Protein AF-A0A3C0C4X3-F1 (afdb_monomer_lite)

Radius of gyration: 11.67 Å; chains: 1; bounding box: 32×19×32 Å

Foldseek 3Di:
DDDAAEDEFEQLLDDVNLVVVVVCVVVRHQYEYEYQVPPGDPVSCVVVPPVPSYHYDHDDPPDDD

Sequence (65 aa):
MKPARSALITGGAGFIGSHMADELIADGWEVAVLDNLETGKRENLEHLRGDPRLTFVEGDVSDKD

Secondary structure (DSSP, 8-state):
-PPPPEEEEETTTSHHHHHHHHHHHHTT-EEEEEE--SS--GGGGGGGTT-TTEEEEE--TT---

Structure (mmCIF, N/CA/C/O backbone):
data_AF-A0A3C0C4X3-F1
#
_entry.id   AF-A0A3C0C4X3-F1
#
loop_
_atom_site.group_PDB
_atom_site.id
_atom_site.type_symbol
_atom_site.label_atom_id
_atom_site.label_alt_id
_atom_site.label_comp_id
_atom_site.label_asym_id
_atom_site.label_entity_id
_atom_site.label_seq_id
_atom_site.pdbx_PDB_ins_code
_atom_site.Cartn_x
_atom_site.Cartn_y
_atom_site.Cartn_z
_atom_site.occupancy
_atom_site.B_iso_or_equiv
_atom_site.auth_seq_id
_atom_site.auth_comp_id
_atom_site.auth_asym_id
_atom_site.auth_atom_id
_atom_site.pdbx_PDB_model_num
ATOM 1 N N . MET A 1 1 ? -17.445 -3.709 23.032 1.00 55.19 1 MET A N 1
ATOM 2 C CA . MET A 1 1 ? -17.097 -3.290 21.657 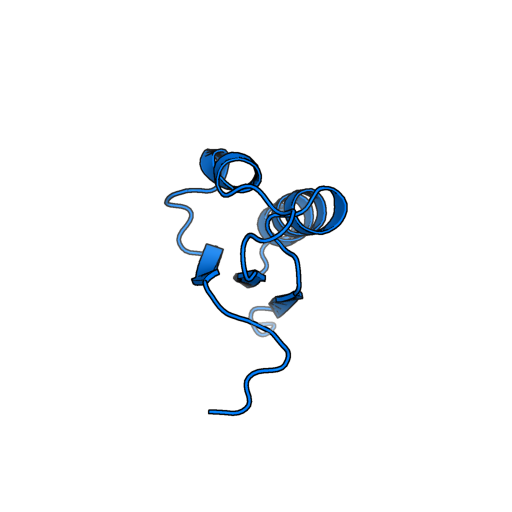1.00 55.19 1 MET A CA 1
ATOM 3 C C . MET A 1 1 ? -15.972 -4.200 21.185 1.00 55.19 1 MET A C 1
ATOM 5 O O . MET A 1 1 ? -15.054 -4.405 21.969 1.00 55.19 1 MET A O 1
ATOM 9 N N . LYS A 1 2 ? -16.068 -4.835 20.009 1.00 56.97 2 LYS A N 1
ATOM 10 C CA . LYS A 1 2 ? -14.922 -5.586 19.460 1.00 56.97 2 LYS A CA 1
ATOM 11 C C . LYS A 1 2 ? -13.859 -4.570 19.005 1.00 56.97 2 LYS A C 1
ATOM 13 O O . LYS A 1 2 ? -14.267 -3.510 18.531 1.00 56.97 2 LYS A O 1
ATOM 18 N N . PRO A 1 3 ? -12.555 -4.841 19.179 1.00 67.44 3 PRO A N 1
ATOM 19 C CA . PRO A 1 3 ? -11.518 -3.941 18.685 1.00 67.44 3 PRO A CA 1
ATOM 20 C C . PRO A 1 3 ? -11.626 -3.799 17.162 1.00 67.44 3 PRO A C 1
ATOM 22 O O . PRO A 1 3 ? -12.003 -4.757 16.478 1.00 67.44 3 PRO A O 1
ATOM 25 N N . ALA A 1 4 ? -11.323 -2.603 16.651 1.00 76.94 4 ALA A N 1
ATOM 26 C CA . ALA A 1 4 ? -11.143 -2.391 15.220 1.00 76.94 4 ALA A CA 1
ATOM 27 C C . ALA A 1 4 ? -10.036 -3.332 14.724 1.00 76.94 4 ALA A C 1
ATOM 29 O O . ALA A 1 4 ? -9.041 -3.554 15.418 1.00 76.94 4 ALA A O 1
ATOM 30 N N . ARG A 1 5 ? -10.261 -3.961 13.570 1.00 95.50 5 ARG A N 1
ATOM 31 C CA . ARG A 1 5 ? -9.326 -4.926 12.989 1.00 95.50 5 ARG A CA 1
ATOM 32 C C . ARG A 1 5 ? -8.422 -4.185 12.010 1.00 95.50 5 ARG A C 1
ATOM 34 O O . ARG A 1 5 ? -8.927 -3.407 11.205 1.00 95.50 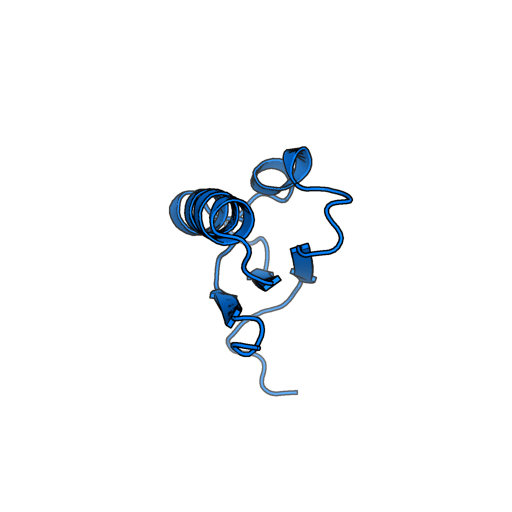5 ARG A O 1
ATOM 41 N N . SER A 1 6 ? -7.117 -4.424 12.095 1.00 97.12 6 SER A N 1
ATOM 42 C CA . SER A 1 6 ? -6.116 -3.800 11.231 1.00 97.12 6 SER A CA 1
ATOM 43 C C . SER A 1 6 ? -5.364 -4.841 10.405 1.00 97.12 6 SER A C 1
ATOM 45 O O . SER A 1 6 ? -5.143 -5.968 10.855 1.00 97.12 6 SER A O 1
ATOM 47 N N . ALA A 1 7 ? -4.995 -4.465 9.183 1.00 98.19 7 ALA A N 1
ATOM 48 C CA . ALA A 1 7 ? -4.235 -5.291 8.255 1.00 98.19 7 ALA A CA 1
ATOM 49 C C . ALA A 1 7 ? -3.087 -4.492 7.624 1.00 98.19 7 ALA A C 1
ATOM 51 O O . ALA A 1 7 ? -3.253 -3.327 7.267 1.00 98.19 7 ALA A O 1
ATOM 52 N N . LEU A 1 8 ? -1.933 -5.144 7.464 1.00 98.25 8 LEU A N 1
ATOM 53 C CA . LEU A 1 8 ? -0.811 -4.662 6.661 1.00 98.25 8 LEU A CA 1
ATOM 54 C C . LEU A 1 8 ? -0.728 -5.511 5.392 1.00 98.25 8 LEU A C 1
ATOM 56 O O . LEU A 1 8 ? -0.657 -6.737 5.477 1.00 98.25 8 LEU A O 1
ATOM 60 N N . ILE A 1 9 ? -0.707 -4.859 4.236 1.00 98.56 9 ILE A N 1
ATOM 61 C CA . ILE A 1 9 ? -0.549 -5.494 2.929 1.00 98.56 9 ILE A CA 1
ATOM 62 C C . ILE A 1 9 ? 0.787 -5.040 2.348 1.00 98.56 9 ILE A C 1
ATOM 64 O O . ILE A 1 9 ? 0.970 -3.861 2.049 1.00 98.56 9 ILE A O 1
ATOM 68 N N . THR A 1 10 ? 1.716 -5.974 2.168 1.00 98.12 10 THR A N 1
ATOM 69 C CA . THR A 1 10 ? 2.935 -5.736 1.389 1.00 98.12 10 THR A CA 1
ATOM 70 C C . THR A 1 10 ? 2.654 -6.010 -0.087 1.00 98.12 10 THR A C 1
ATOM 72 O O . THR A 1 10 ? 1.904 -6.928 -0.421 1.00 98.12 10 THR A O 1
ATOM 75 N N . GLY A 1 11 ? 3.207 -5.194 -0.986 1.00 97.94 11 GLY A N 1
ATOM 76 C CA . GLY A 1 11 ? 2.862 -5.274 -2.409 1.00 97.94 11 GLY A CA 1
ATOM 77 C C . GLY A 1 11 ? 1.420 -4.824 -2.700 1.00 97.94 11 GLY A C 1
ATOM 78 O O . GLY A 1 11 ? 0.778 -5.323 -3.630 1.00 97.94 11 GLY A O 1
ATOM 79 N N . GLY A 1 12 ? 0.866 -3.941 -1.859 1.00 97.88 12 GLY A N 1
ATOM 80 C CA . GLY A 1 12 ? -0.542 -3.537 -1.917 1.00 97.88 12 GLY A CA 1
ATOM 81 C C . GLY A 1 12 ? -0.921 -2.675 -3.125 1.00 97.88 12 GLY A C 1
ATOM 82 O O . GLY A 1 12 ? -2.103 -2.562 -3.426 1.00 97.88 12 GLY A O 1
ATOM 83 N N . ALA A 1 13 ? 0.045 -2.106 -3.848 1.00 98.38 13 ALA A N 1
ATOM 84 C CA . ALA A 1 13 ? -0.193 -1.437 -5.127 1.00 98.38 13 ALA A CA 1
ATOM 85 C C . ALA A 1 13 ? -0.100 -2.406 -6.326 1.00 98.38 13 ALA A C 1
ATOM 87 O O . ALA A 1 13 ? -0.275 -1.990 -7.474 1.00 98.38 13 ALA A O 1
ATOM 88 N N . GLY A 1 14 ? 0.176 -3.695 -6.097 1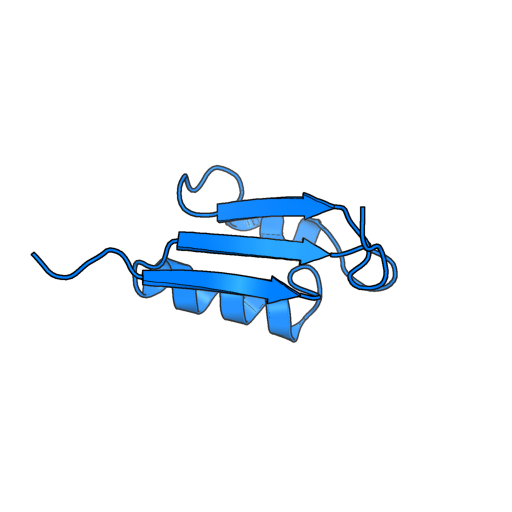.00 98.19 14 GLY A N 1
ATOM 89 C CA . GLY A 1 14 ? 0.092 -4.760 -7.099 1.00 98.19 14 GLY A CA 1
ATOM 90 C C . GLY A 1 14 ? -1.335 -5.283 -7.314 1.00 98.19 14 GLY A C 1
ATOM 91 O O . GLY A 1 14 ? -2.260 -4.921 -6.594 1.00 98.19 14 GLY A O 1
ATOM 92 N N . PHE A 1 15 ? -1.516 -6.183 -8.291 1.00 97.44 15 PHE A N 1
ATOM 93 C CA . PHE A 1 15 ? -2.843 -6.695 -8.678 1.00 97.44 15 PHE A CA 1
ATOM 94 C C . PHE A 1 15 ? -3.602 -7.357 -7.518 1.00 97.44 15 PHE A C 1
ATOM 96 O O . PHE A 1 15 ? -4.743 -7.004 -7.251 1.00 97.44 15 PHE A O 1
ATOM 103 N N . ILE A 1 16 ? -2.984 -8.308 -6.815 1.00 98.06 16 ILE A N 1
ATOM 104 C CA . ILE A 1 16 ? -3.651 -9.018 -5.709 1.00 98.06 16 ILE A CA 1
ATOM 105 C C . ILE A 1 16 ? -3.822 -8.088 -4.506 1.00 98.06 16 ILE A C 1
ATOM 107 O O . ILE A 1 16 ? -4.896 -8.029 -3.913 1.00 98.06 16 ILE A O 1
ATOM 111 N N . GLY A 1 17 ? -2.766 -7.349 -4.167 1.00 98.19 17 GLY A N 1
ATOM 112 C CA . GLY A 1 17 ? -2.737 -6.490 -2.992 1.00 98.19 17 GLY A CA 1
ATOM 113 C C . GLY A 1 17 ? -3.803 -5.393 -3.017 1.00 98.19 17 GLY A C 1
ATOM 114 O O . GLY A 1 17 ? -4.448 -5.166 -1.995 1.00 98.19 17 GLY A O 1
ATOM 115 N N . SER A 1 18 ? -4.060 -4.782 -4.178 1.00 98.31 18 SER A N 1
ATOM 116 C CA . SER A 1 18 ? -5.062 -3.718 -4.291 1.00 98.31 18 SER A CA 1
ATOM 117 C C . SER A 1 18 ? -6.487 -4.237 -4.093 1.00 98.31 18 SER A C 1
ATOM 119 O O . SER A 1 18 ? -7.264 -3.633 -3.363 1.00 98.31 18 SER A O 1
ATOM 121 N N . HIS A 1 19 ? -6.810 -5.408 -4.652 1.00 98.44 19 HIS A N 1
ATOM 122 C CA . HIS A 1 19 ? -8.121 -6.037 -4.455 1.00 98.44 19 HIS A CA 1
ATOM 123 C C . HIS A 1 19 ? -8.306 -6.512 -3.008 1.00 98.44 19 HIS A C 1
ATOM 125 O O . HIS A 1 19 ? -9.404 -6.446 -2.465 1.00 98.44 19 HIS A O 1
ATOM 131 N N . MET A 1 20 ? -7.236 -6.966 -2.346 1.00 98.44 20 MET A N 1
ATOM 132 C CA . MET A 1 20 ? -7.303 -7.274 -0.915 1.00 98.44 20 MET A CA 1
ATOM 133 C C . MET A 1 20 ? -7.579 -6.024 -0.073 1.00 98.44 20 MET A C 1
ATOM 135 O O . MET A 1 20 ? -8.319 -6.113 0.905 1.00 98.44 20 MET A O 1
ATOM 139 N N . ALA A 1 21 ? -7.005 -4.873 -0.439 1.00 98.38 21 ALA A N 1
ATOM 140 C CA . ALA A 1 21 ? -7.291 -3.609 0.236 1.00 98.38 21 ALA A CA 1
ATOM 141 C C . ALA A 1 21 ? -8.773 -3.225 0.098 1.00 98.38 21 ALA A C 1
ATOM 143 O O . ALA A 1 21 ? -9.388 -2.857 1.099 1.00 98.38 21 ALA A O 1
ATOM 144 N N . ASP A 1 22 ? -9.352 -3.388 -1.097 1.00 98.06 22 ASP A N 1
ATOM 145 C CA . ASP A 1 22 ? -10.777 -3.146 -1.356 1.00 98.06 22 ASP A CA 1
ATOM 146 C C . ASP A 1 22 ? -11.676 -3.978 -0.436 1.00 98.06 22 ASP A C 1
ATOM 148 O O . ASP A 1 22 ? -12.513 -3.430 0.286 1.00 98.06 22 ASP A O 1
ATOM 152 N N . GLU A 1 23 ? -11.466 -5.296 -0.416 1.00 98.25 23 GLU A N 1
ATOM 153 C CA . GLU A 1 23 ? -12.280 -6.228 0.369 1.00 98.25 23 GLU A CA 1
ATOM 154 C C . GLU A 1 23 ? -12.156 -5.967 1.877 1.00 98.25 23 GLU A C 1
ATOM 156 O O . GLU A 1 23 ? -13.152 -5.927 2.598 1.00 98.25 23 GLU A O 1
ATOM 161 N N . LEU A 1 24 ? -10.942 -5.716 2.376 1.00 97.94 24 LEU A N 1
ATOM 162 C CA . LEU A 1 24 ? -10.723 -5.454 3.800 1.00 97.94 24 LEU A CA 1
ATOM 163 C C . LEU A 1 24 ? -11.357 -4.129 4.248 1.00 97.94 24 LEU A C 1
ATOM 165 O O . LEU A 1 24 ? -11.968 -4.068 5.319 1.00 97.94 24 LEU A O 1
ATOM 169 N N . ILE A 1 25 ? -11.263 -3.076 3.433 1.00 97.25 25 ILE A N 1
ATOM 170 C CA . ILE A 1 25 ? -11.921 -1.794 3.716 1.00 97.25 25 ILE A CA 1
ATOM 171 C C . ILE A 1 25 ? -13.446 -1.945 3.669 1.00 97.25 25 ILE A C 1
ATOM 173 O O . ILE A 1 25 ? -14.141 -1.401 4.540 1.00 97.25 25 ILE A O 1
ATOM 177 N N . ALA A 1 26 ? -13.984 -2.699 2.707 1.00 96.81 26 ALA A N 1
ATOM 178 C CA . ALA A 1 26 ? -15.412 -3.011 2.636 1.00 96.81 26 ALA A CA 1
ATOM 179 C C . ALA A 1 26 ? -15.897 -3.764 3.891 1.00 96.81 26 ALA A C 1
ATOM 181 O O . ALA A 1 26 ? -16.954 -3.440 4.436 1.00 96.81 26 ALA A O 1
ATOM 182 N N . ASP A 1 27 ? -15.069 -4.662 4.427 1.00 96.44 27 ASP A N 1
ATOM 183 C CA . ASP A 1 27 ? -15.307 -5.402 5.673 1.00 96.44 27 ASP A CA 1
ATOM 184 C C . ASP A 1 27 ? -15.095 -4.574 6.959 1.00 96.44 27 ASP A C 1
ATOM 186 O O . 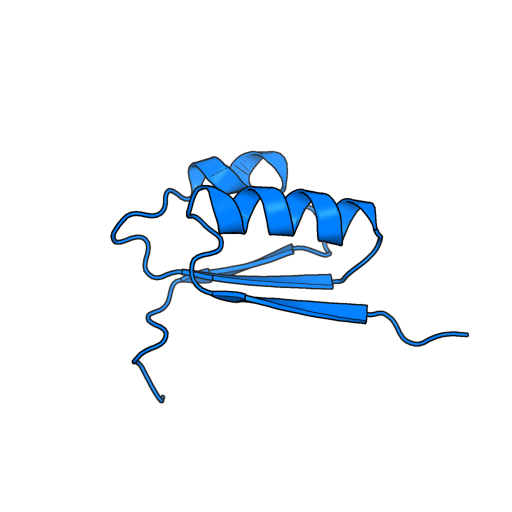ASP A 1 27 ? -15.258 -5.079 8.079 1.00 96.44 27 ASP A O 1
ATOM 190 N N . GLY A 1 28 ? -14.742 -3.293 6.826 1.00 95.56 28 GLY A N 1
ATOM 191 C CA . GLY A 1 28 ? -14.597 -2.359 7.942 1.00 95.56 28 GLY A CA 1
ATOM 192 C C . GLY A 1 28 ? -13.248 -2.424 8.658 1.00 95.56 28 GLY A C 1
ATOM 193 O O . GLY A 1 28 ? -13.171 -2.022 9.821 1.00 95.56 28 GLY A O 1
ATOM 194 N N . TRP A 1 29 ? -12.204 -2.934 8.003 1.00 97.62 29 TRP A N 1
ATOM 195 C CA . TRP A 1 29 ? -10.842 -2.926 8.535 1.00 97.62 29 TRP A CA 1
ATOM 196 C C . TRP A 1 29 ? -10.146 -1.587 8.287 1.00 97.62 29 TRP A C 1
ATOM 198 O O . TRP A 1 29 ? -1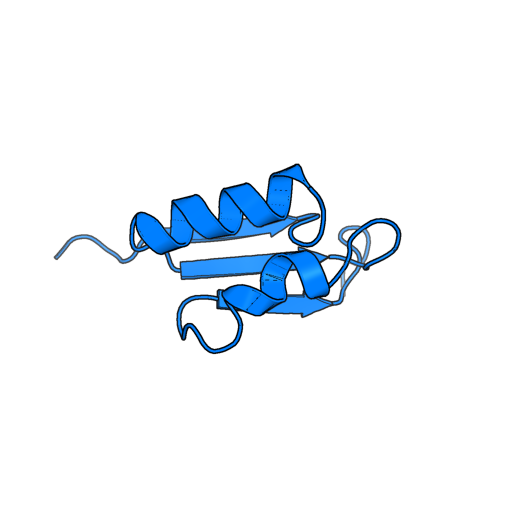0.467 -0.859 7.347 1.00 97.62 29 TRP A O 1
ATOM 208 N N . GLU A 1 30 ? -9.154 -1.297 9.124 1.00 97.81 30 GLU A N 1
ATOM 209 C CA . GLU A 1 30 ? -8.102 -0.327 8.821 1.00 97.81 30 GLU A CA 1
ATOM 210 C C . GLU A 1 30 ? -6.988 -1.037 8.046 1.00 97.81 30 GLU A C 1
ATOM 212 O O . GLU A 1 30 ? -6.524 -2.108 8.448 1.00 97.81 30 GLU A O 1
ATOM 217 N N . VAL A 1 31 ? -6.563 -0.464 6.924 1.00 98.25 31 VAL A N 1
ATOM 218 C CA . VAL A 1 31 ? -5.614 -1.086 6.000 1.00 98.25 31 VAL A CA 1
ATOM 219 C C . VAL A 1 31 ? -4.416 -0.170 5.795 1.00 98.25 31 VAL A C 1
ATOM 221 O O . VAL A 1 31 ? -4.548 0.972 5.356 1.00 98.25 31 VAL A O 1
ATOM 224 N N . ALA A 1 32 ? -3.230 -0.702 6.070 1.00 98.38 32 ALA A N 1
ATOM 225 C CA . ALA A 1 32 ? -1.964 -0.112 5.671 1.00 98.38 32 ALA A CA 1
ATOM 226 C C . ALA A 1 32 ? -1.402 -0.875 4.467 1.00 98.38 32 ALA A C 1
ATOM 228 O O . ALA A 1 32 ? -1.300 -2.102 4.496 1.00 98.38 32 ALA A O 1
ATOM 229 N N . VAL A 1 33 ? -1.009 -0.156 3.422 1.00 98.56 33 VAL A N 1
ATOM 230 C CA . VAL A 1 33 ? -0.290 -0.699 2.268 1.00 98.56 33 VAL A CA 1
ATOM 231 C C . VAL A 1 33 ? 1.168 -0.262 2.335 1.00 98.56 33 VAL A C 1
ATOM 233 O O . VAL A 1 33 ? 1.434 0.932 2.448 1.00 98.56 33 VAL A O 1
ATOM 236 N N . LEU A 1 34 ? 2.088 -1.220 2.211 1.00 98.44 34 LEU A N 1
ATOM 237 C CA . LEU A 1 34 ? 3.511 -0.996 1.960 1.00 98.44 34 LEU A CA 1
ATOM 238 C C . LEU A 1 34 ? 3.850 -1.488 0.550 1.00 98.44 34 LEU A C 1
ATOM 240 O O . LEU A 1 34 ? 3.636 -2.663 0.239 1.00 98.44 34 LEU A O 1
ATOM 244 N N . ASP A 1 35 ? 4.374 -0.615 -0.302 1.00 98.44 35 ASP A N 1
ATOM 245 C CA . ASP A 1 35 ? 4.767 -0.980 -1.666 1.00 98.44 35 ASP A CA 1
ATOM 246 C C . ASP A 1 35 ? 5.924 -0.102 -2.160 1.00 98.44 35 ASP A C 1
ATOM 248 O O . ASP A 1 35 ? 5.923 1.107 -1.927 1.00 98.44 35 ASP A O 1
ATOM 252 N N . ASN A 1 36 ? 6.897 -0.697 -2.851 1.00 97.81 36 ASN A N 1
ATOM 253 C CA . ASN A 1 36 ? 8.049 0.015 -3.416 1.00 97.81 36 ASN A CA 1
ATOM 254 C C . ASN A 1 36 ? 7.796 0.522 -4.848 1.00 97.81 36 ASN A C 1
ATOM 256 O O . ASN A 1 36 ? 8.658 1.176 -5.427 1.00 97.81 36 ASN A O 1
ATOM 260 N N . LEU A 1 37 ? 6.625 0.217 -5.421 1.00 97.94 37 LEU A N 1
ATOM 261 C CA . LEU A 1 37 ? 6.189 0.594 -6.765 1.00 97.94 37 LEU A CA 1
ATOM 262 C C . LEU A 1 37 ? 7.087 0.074 -7.903 1.00 97.94 37 LEU A C 1
ATOM 264 O O . LEU A 1 37 ? 7.016 0.583 -9.020 1.00 97.94 37 LEU A O 1
ATOM 268 N N . GLU A 1 38 ? 7.895 -0.967 -7.666 1.00 97.12 38 GLU A N 1
ATOM 269 C CA . GLU A 1 38 ? 8.756 -1.554 -8.706 1.00 97.12 38 GLU A CA 1
ATOM 270 C C . GLU A 1 38 ? 7.927 -2.198 -9.832 1.00 97.12 38 GLU A C 1
ATOM 272 O O . GLU A 1 38 ? 8.212 -2.032 -11.018 1.00 97.12 38 GLU A O 1
ATOM 277 N N . THR A 1 39 ? 6.862 -2.915 -9.458 1.00 96.50 39 THR A N 1
ATOM 278 C CA . THR A 1 39 ? 5.868 -3.474 -10.398 1.00 96.50 39 THR A CA 1
ATOM 279 C C . THR A 1 39 ? 4.435 -3.036 -10.090 1.00 96.50 39 THR A C 1
ATOM 281 O O . THR A 1 39 ? 3.562 -3.115 -10.961 1.00 96.50 39 THR A O 1
ATOM 284 N N . GLY A 1 40 ? 4.192 -2.566 -8.863 1.00 95.56 40 GLY A N 1
ATOM 285 C CA . GLY A 1 40 ? 2.932 -1.977 -8.433 1.00 95.56 40 GLY A CA 1
ATOM 286 C C . GLY A 1 40 ? 2.671 -0.618 -9.083 1.00 95.56 40 GLY A C 1
ATOM 287 O O . GLY A 1 40 ? 3.578 0.060 -9.559 1.00 95.56 40 GLY A O 1
ATOM 288 N N . LYS A 1 41 ? 1.402 -0.214 -9.108 1.00 97.25 41 LYS A N 1
ATOM 289 C CA . LYS A 1 41 ? 0.957 1.076 -9.646 1.00 97.25 41 LYS A CA 1
ATOM 290 C C . LYS A 1 41 ? 0.076 1.763 -8.624 1.00 97.25 41 LYS A C 1
ATOM 292 O O . LYS A 1 41 ? -0.920 1.188 -8.192 1.00 97.25 41 LYS A O 1
ATOM 297 N N . ARG A 1 42 ? 0.413 2.999 -8.255 1.00 96.12 42 ARG A N 1
ATOM 298 C CA . ARG A 1 42 ? -0.362 3.786 -7.282 1.00 96.12 42 ARG A CA 1
ATOM 299 C C . ARG A 1 42 ? -1.816 3.966 -7.731 1.00 96.12 42 ARG A C 1
ATOM 301 O O . ARG A 1 42 ? -2.719 4.000 -6.903 1.00 96.12 42 ARG A O 1
ATOM 308 N N . GLU A 1 43 ? -2.040 3.997 -9.040 1.00 97.81 43 GLU A N 1
ATOM 309 C CA . GLU A 1 43 ? -3.349 4.054 -9.684 1.00 97.81 43 GLU A CA 1
ATOM 310 C C . GLU A 1 43 ? -4.268 2.892 -9.283 1.00 97.81 43 GLU A C 1
ATOM 312 O O . GLU A 1 43 ? -5.482 3.069 -9.263 1.00 97.81 43 GLU A O 1
ATOM 317 N N . ASN A 1 44 ? -3.714 1.733 -8.905 1.00 98.31 44 ASN A N 1
ATOM 318 C CA . ASN A 1 44 ? -4.498 0.590 -8.431 1.00 98.31 44 ASN A CA 1
ATOM 319 C C . ASN A 1 44 ? -5.175 0.845 -7.073 1.00 98.31 44 ASN A C 1
ATOM 321 O O . ASN A 1 44 ? -6.022 0.055 -6.679 1.00 98.31 44 ASN A O 1
ATOM 325 N N . LEU A 1 45 ? -4.804 1.909 -6.352 1.00 97.62 45 LEU A N 1
ATOM 326 C CA . LEU A 1 45 ? -5.399 2.310 -5.068 1.00 97.62 45 LEU A CA 1
ATOM 327 C C . LEU A 1 45 ? -6.110 3.668 -5.150 1.00 97.62 45 LEU A C 1
ATOM 329 O O . LEU A 1 45 ? -6.622 4.171 -4.152 1.00 97.62 45 LEU A O 1
ATOM 333 N N . GLU A 1 46 ? -6.127 4.298 -6.323 1.00 96.88 46 GLU A N 1
ATOM 334 C CA . GLU A 1 46 ? -6.589 5.676 -6.499 1.00 96.88 46 GLU A CA 1
ATOM 335 C C . GLU A 1 46 ? -8.074 5.851 -6.150 1.00 96.88 46 GLU A C 1
ATOM 337 O O . GLU A 1 46 ? -8.471 6.889 -5.622 1.00 96.88 46 GLU A O 1
ATOM 342 N N . HIS A 1 47 ? -8.902 4.832 -6.388 1.00 97.06 47 HIS A N 1
ATOM 343 C CA . HIS A 1 47 ? -10.324 4.846 -6.029 1.00 97.06 47 HIS A CA 1
ATOM 344 C C . HIS A 1 47 ? -10.570 4.773 -4.518 1.00 97.06 47 HIS A C 1
ATOM 346 O O . HIS A 1 47 ? -11.631 5.194 -4.064 1.00 97.06 47 HIS A O 1
ATOM 352 N N . LEU A 1 48 ? -9.594 4.293 -3.743 1.00 96.81 48 LEU A N 1
ATOM 353 C CA . LEU A 1 48 ? -9.612 4.319 -2.279 1.00 96.81 48 LEU A CA 1
ATOM 354 C C . LEU A 1 48 ? -9.001 5.607 -1.709 1.00 96.81 48 LEU A C 1
ATOM 356 O O . LEU A 1 48 ? -8.986 5.808 -0.491 1.00 96.81 48 LEU A O 1
ATOM 360 N N . ARG A 1 49 ? -8.471 6.497 -2.559 1.00 92.81 49 ARG A N 1
ATOM 361 C CA . ARG A 1 49 ? -7.808 7.717 -2.101 1.00 92.81 49 ARG A CA 1
ATOM 362 C C . ARG A 1 49 ? -8.786 8.597 -1.324 1.00 92.81 49 ARG A C 1
ATOM 364 O O . ARG A 1 49 ? -9.779 9.078 -1.863 1.00 92.81 49 ARG A O 1
ATOM 371 N N . GLY A 1 50 ? -8.437 8.874 -0.070 1.00 93.81 50 GLY A N 1
ATOM 372 C CA . GLY A 1 50 ? -9.234 9.700 0.836 1.00 93.81 50 GLY A CA 1
ATOM 373 C C . GLY A 1 50 ? -10.156 8.910 1.765 1.00 93.81 50 GLY A C 1
ATOM 374 O O . GLY A 1 50 ? -10.749 9.526 2.648 1.00 93.81 50 GLY A O 1
ATOM 375 N N . ASP A 1 51 ? -10.250 7.579 1.632 1.00 97.19 51 ASP A N 1
ATOM 376 C CA . ASP A 1 51 ? -10.841 6.764 2.695 1.00 97.19 51 ASP A CA 1
ATOM 377 C C . ASP A 1 51 ? -9.938 6.854 3.940 1.00 97.19 51 ASP A C 1
ATOM 379 O O . ASP A 1 51 ? -8.755 6.513 3.857 1.00 97.19 51 ASP A O 1
ATOM 383 N N . PRO A 1 52 ? -10.450 7.308 5.099 1.00 97.12 52 PRO A N 1
ATOM 384 C CA . PRO A 1 52 ? -9.638 7.485 6.303 1.00 97.12 52 PRO A CA 1
ATOM 385 C C . PRO A 1 52 ? -9.078 6.169 6.862 1.00 97.12 52 PRO A C 1
ATOM 387 O O . PRO A 1 52 ? -8.229 6.202 7.749 1.00 97.12 52 PRO A O 1
ATOM 390 N N . ARG A 1 53 ? -9.557 5.019 6.376 1.00 97.31 53 ARG A N 1
ATOM 391 C CA . ARG A 1 53 ? -9.091 3.688 6.776 1.00 97.31 53 ARG A CA 1
ATOM 392 C C . ARG A 1 53 ? -7.941 3.179 5.916 1.00 97.31 53 ARG A C 1
ATOM 394 O O . ARG A 1 53 ? -7.353 2.169 6.289 1.00 97.31 53 ARG A O 1
ATOM 401 N N . LEU A 1 54 ? -7.617 3.840 4.800 1.00 98.19 54 LEU A N 1
ATOM 402 C CA . LEU A 1 54 ? -6.464 3.492 3.975 1.00 98.19 54 LEU A CA 1
ATOM 403 C C . LEU A 1 54 ? -5.267 4.376 4.331 1.00 98.19 54 LEU A C 1
ATOM 405 O O . LEU A 1 54 ? -5.311 5.598 4.208 1.00 98.19 54 LEU A O 1
ATOM 409 N N . THR A 1 55 ? -4.155 3.739 4.682 1.00 98.06 55 THR A N 1
ATOM 410 C CA . THR A 1 55 ? -2.836 4.375 4.742 1.00 98.06 55 THR A CA 1
ATOM 411 C C . THR A 1 55 ? -1.933 3.751 3.688 1.00 98.06 55 THR A C 1
ATOM 413 O O . THR A 1 55 ? -1.819 2.532 3.617 1.00 98.06 55 THR A O 1
ATOM 416 N N . PHE A 1 56 ? -1.267 4.574 2.881 1.00 97.94 56 PHE A N 1
ATOM 417 C CA . PHE A 1 56 ? -0.264 4.114 1.922 1.00 97.94 56 PHE A CA 1
ATOM 418 C C . PHE A 1 56 ? 1.125 4.587 2.346 1.00 97.94 56 PHE A C 1
ATOM 420 O O . PHE A 1 56 ? 1.330 5.780 2.576 1.00 97.94 56 PHE A O 1
ATOM 427 N N . VAL A 1 57 ? 2.074 3.658 2.394 1.00 97.38 57 VAL A N 1
ATOM 428 C CA . VAL A 1 57 ? 3.491 3.900 2.656 1.00 97.38 57 VAL A CA 1
ATOM 429 C C . VAL A 1 57 ? 4.279 3.419 1.444 1.00 97.38 57 VAL A C 1
ATOM 431 O O . VAL A 1 57 ? 4.228 2.244 1.083 1.00 97.38 57 VAL A O 1
ATOM 434 N N . GLU A 1 58 ? 5.001 4.339 0.808 1.00 97.56 58 GLU A N 1
ATOM 435 C CA . GLU A 1 58 ? 5.972 3.969 -0.220 1.00 97.56 58 GLU A CA 1
ATOM 436 C C . GLU A 1 58 ? 7.240 3.471 0.472 1.00 97.56 58 GLU A C 1
ATOM 438 O O . GLU A 1 58 ? 7.819 4.205 1.274 1.00 97.56 58 GLU A O 1
ATOM 443 N N . GLY A 1 59 ? 7.651 2.235 0.202 1.00 97.19 59 GLY A N 1
ATOM 444 C CA . GLY A 1 59 ? 8.823 1.651 0.845 1.00 97.19 59 GLY A CA 1
ATOM 445 C C . GLY A 1 59 ? 9.081 0.205 0.446 1.00 97.19 59 GLY A C 1
ATOM 446 O O . GLY A 1 59 ? 8.183 -0.506 -0.007 1.00 97.19 59 GLY A O 1
ATOM 447 N N . ASP A 1 60 ? 10.326 -0.228 0.621 1.00 96.81 60 ASP A N 1
ATOM 448 C CA . ASP A 1 60 ? 10.744 -1.602 0.359 1.00 96.81 60 ASP A CA 1
ATOM 449 C C . ASP A 1 60 ? 10.633 -2.448 1.627 1.00 96.81 60 ASP A C 1
ATOM 451 O O . ASP A 1 60 ? 11.122 -2.071 2.687 1.00 96.81 60 ASP A O 1
ATOM 455 N N . VAL A 1 61 ? 10.019 -3.626 1.519 1.00 96.38 61 VAL A N 1
ATOM 456 C CA . VAL A 1 61 ? 9.886 -4.572 2.640 1.00 96.38 61 VAL A CA 1
ATOM 457 C C . VAL A 1 61 ? 11.235 -5.113 3.137 1.00 96.38 61 VAL A C 1
ATOM 459 O O . VAL A 1 61 ? 11.324 -5.661 4.235 1.00 96.38 61 VAL A O 1
ATOM 462 N N . SER A 1 62 ? 12.282 -5.000 2.321 1.00 96.38 62 SER A N 1
ATOM 463 C CA . SER A 1 62 ? 13.646 -5.408 2.653 1.00 96.38 62 SER A CA 1
ATOM 464 C C . SER A 1 62 ? 14.394 -4.352 3.469 1.00 96.38 62 SER A C 1
ATOM 466 O O . SER A 1 62 ? 15.447 -4.673 4.028 1.00 96.38 62 SER A O 1
ATOM 468 N N . ASP A 1 63 ? 13.872 -3.122 3.532 1.00 95.81 63 ASP A N 1
ATOM 469 C CA . ASP A 1 63 ? 14.407 -2.064 4.382 1.00 95.81 63 ASP A CA 1
ATOM 470 C C . ASP A 1 63 ? 14.018 -2.312 5.847 1.00 95.81 63 ASP A C 1
ATOM 472 O O . ASP A 1 63 ? 12.911 -2.759 6.156 1.00 95.81 63 ASP A O 1
ATOM 476 N N . LYS A 1 64 ? 14.970 -2.105 6.755 1.00 90.38 64 LYS A N 1
ATOM 477 C CA . LYS A 1 64 ? 14.834 -2.419 8.185 1.00 90.38 64 LYS A CA 1
ATOM 478 C C . LYS A 1 64 ? 14.739 -1.182 9.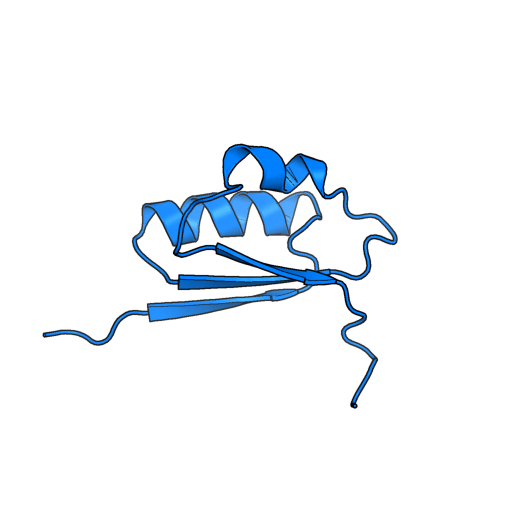068 1.00 90.38 64 LYS A C 1
ATOM 480 O O . LYS A 1 64 ? 14.462 -1.355 10.258 1.00 90.38 64 LYS A O 1
ATOM 485 N N . ASP A 1 65 ? 15.013 -0.009 8.509 1.00 75.94 65 ASP A N 1
ATOM 486 C CA . ASP A 1 65 ? 15.087 1.256 9.236 1.00 75.94 65 ASP A CA 1
ATOM 487 C C . ASP A 1 65 ? 13.759 2.034 9.210 1.00 75.94 65 ASP A C 1
ATOM 489 O O . ASP A 1 65 ? 13.007 1.946 8.212 1.00 75.94 65 ASP A O 1
#

pLDDT: mean 94.9, std 8.69, range [55.19, 98.56]